Protein AF-A0A3B9HDS5-F1 (afdb_monomer)

Radius of gyration: 18.28 Å; Cα contacts (8 Å, |Δi|>4): 132; chains: 1; bounding box: 40×30×48 Å

Sequence (124 aa):
MPKLESLGSKQRKMLEDWPCPEFSETPWTAMNKPLSDCRVALVTTAGLHVRGDKPFISAKGGGDTSYRVIPRSTTASEIVQSHTSIGFDRTMTFRDLNVTFPIDRLQELVEQGKIGSLSDNYYS

Solvent-accessible surface area (backbone atoms only — not comparable to full-atom values): 7855 Å² total; per-residue (Å²): 132,84,56,69,88,76,44,57,70,69,60,34,50,53,59,73,70,47,88,72,89,82,71,99,71,75,98,75,78,79,80,91,65,62,56,41,75,33,72,46,66,58,75,47,86,68,33,45,36,46,72,89,56,86,72,65,52,68,63,84,86,78,42,60,88,74,74,36,75,36,53,61,86,60,55,73,89,44,51,42,72,46,60,77,62,86,91,56,86,55,68,58,44,76,74,40,48,54,80,78,54,45,64,67,60,52,52,51,34,34,78,69,54,58,28,47,40,70,44,70,48,27,39,38

Structure (mmCIF, N/CA/C/O backbone):
data_AF-A0A3B9HDS5-F1
#
_entry.id   AF-A0A3B9HDS5-F1
#
loop_
_atom_site.group_PDB
_atom_site.id
_atom_site.type_symbol
_atom_site.label_atom_id
_atom_site.label_alt_id
_atom_site.label_comp_id
_atom_site.label_asym_id
_atom_site.label_entity_id
_atom_site.label_seq_id
_atom_site.pdbx_PDB_ins_code
_atom_site.Cartn_x
_atom_site.Car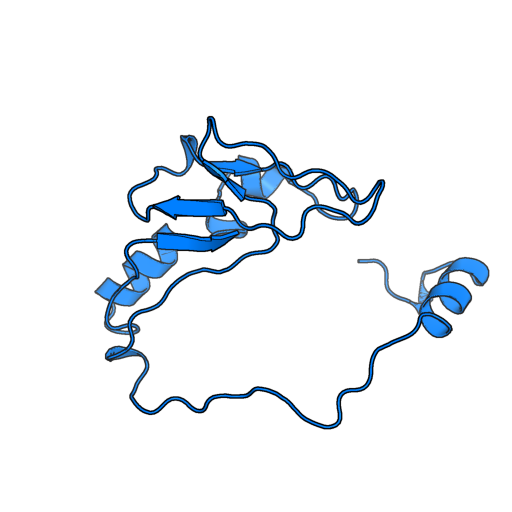tn_y
_atom_site.Cartn_z
_atom_site.occupancy
_atom_site.B_iso_or_equiv
_atom_site.auth_seq_id
_atom_site.auth_comp_id
_atom_site.auth_asym_id
_atom_site.auth_atom_id
_atom_site.pdbx_PDB_model_num
ATOM 1 N N . MET A 1 1 ? 3.168 10.929 -17.980 1.00 61.38 1 MET A N 1
ATOM 2 C CA . MET A 1 1 ? 3.666 10.095 -19.097 1.00 61.38 1 MET A CA 1
ATOM 3 C C . MET A 1 1 ? 3.514 10.869 -20.400 1.00 61.38 1 MET A C 1
ATOM 5 O O . MET A 1 1 ? 2.526 11.589 -20.515 1.00 61.38 1 MET A O 1
ATOM 9 N N . PRO A 1 2 ? 4.470 10.781 -21.341 1.00 76.06 2 PRO A N 1
ATOM 10 C CA . PRO A 1 2 ? 4.324 11.381 -22.668 1.00 76.06 2 PRO A CA 1
ATOM 11 C C . PRO A 1 2 ? 3.160 10.730 -23.423 1.00 76.06 2 PRO A C 1
ATOM 13 O O . PRO A 1 2 ? 2.881 9.547 -23.229 1.00 76.06 2 PRO A O 1
ATOM 16 N N . LYS A 1 3 ? 2.481 11.496 -24.280 1.00 87.69 3 LYS A N 1
ATOM 17 C CA . LYS A 1 3 ? 1.441 10.941 -25.153 1.00 87.69 3 LYS A CA 1
ATOM 18 C C . LYS A 1 3 ? 2.087 10.093 -26.251 1.00 87.69 3 LYS A C 1
ATOM 20 O O . LYS A 1 3 ? 3.170 10.451 -26.717 1.00 87.69 3 LYS A O 1
ATOM 25 N N . LEU A 1 4 ? 1.448 9.007 -26.687 1.00 89.12 4 LEU A N 1
ATOM 26 C CA . LEU A 1 4 ? 2.026 8.087 -27.677 1.00 89.12 4 LEU A CA 1
ATOM 27 C C . LEU A 1 4 ? 2.402 8.815 -28.981 1.00 89.12 4 LEU A C 1
ATOM 29 O O . LEU A 1 4 ? 3.463 8.570 -29.550 1.00 89.12 4 LEU A O 1
ATOM 33 N N . GLU A 1 5 ? 1.580 9.776 -29.406 1.00 93.19 5 GLU A N 1
ATOM 34 C CA . GLU A 1 5 ? 1.801 10.605 -30.594 1.00 93.19 5 GLU A CA 1
ATOM 35 C C . GLU A 1 5 ? 2.988 11.573 -30.474 1.00 93.19 5 GLU A C 1
ATOM 37 O O . GLU A 1 5 ? 3.492 12.047 -31.488 1.00 93.19 5 GLU A O 1
ATOM 42 N N . SER A 1 6 ? 3.451 11.850 -29.250 1.00 93.88 6 SER A N 1
ATOM 43 C CA . SER A 1 6 ? 4.613 12.711 -28.990 1.00 93.88 6 SER A CA 1
ATOM 44 C C . SER A 1 6 ? 5.944 11.951 -28.972 1.00 93.88 6 SER A C 1
ATOM 46 O O . SER A 1 6 ? 7.001 12.567 -28.845 1.00 93.88 6 SER A O 1
ATOM 48 N N . LEU A 1 7 ? 5.910 10.619 -29.089 1.00 91.62 7 LEU A N 1
ATOM 49 C CA . LEU A 1 7 ? 7.103 9.776 -29.078 1.00 91.62 7 LEU A CA 1
ATOM 50 C C . LEU A 1 7 ? 7.722 9.652 -30.473 1.00 91.62 7 LEU A C 1
ATOM 52 O O . LEU A 1 7 ? 7.028 9.624 -31.489 1.00 91.62 7 LEU A O 1
ATOM 56 N N . GLY A 1 8 ? 9.048 9.503 -30.522 1.00 95.12 8 GLY A N 1
ATOM 57 C CA . GLY A 1 8 ? 9.747 9.193 -31.768 1.00 95.12 8 GLY A CA 1
ATOM 58 C C . GLY A 1 8 ? 9.272 7.861 -32.359 1.00 95.12 8 GLY A C 1
ATOM 59 O O . GLY A 1 8 ? 8.953 6.926 -31.622 1.00 95.12 8 GLY A O 1
ATOM 60 N N . SER A 1 9 ? 9.273 7.750 -33.691 1.00 94.38 9 SER A N 1
ATOM 61 C CA . SER A 1 9 ? 8.711 6.604 -34.431 1.00 94.38 9 SER A CA 1
ATOM 62 C C . SER A 1 9 ? 9.178 5.236 -33.918 1.00 94.38 9 SER A C 1
ATOM 64 O O . SER A 1 9 ? 8.374 4.317 -33.788 1.00 94.38 9 SER A O 1
ATOM 66 N N . LYS A 1 10 ? 10.460 5.109 -33.552 1.00 94.56 10 LYS A N 1
ATOM 67 C CA . LYS A 1 10 ? 11.030 3.873 -32.995 1.00 94.56 10 LYS A CA 1
ATOM 68 C C . LYS A 1 10 ? 10.441 3.503 -31.628 1.00 94.56 10 LYS A C 1
ATOM 70 O O . LYS A 1 10 ? 10.117 2.343 -31.404 1.00 94.56 10 LYS A O 1
ATOM 75 N N . GLN A 1 11 ? 10.320 4.469 -30.717 1.00 91.75 11 GLN A N 1
ATOM 76 C CA . GLN A 1 11 ? 9.757 4.240 -29.380 1.00 91.75 11 GLN A CA 1
ATOM 77 C C . GLN A 1 11 ? 8.260 3.962 -29.449 1.00 91.75 11 GLN A C 1
ATOM 79 O O . GLN A 1 11 ? 7.779 3.067 -28.765 1.00 91.75 11 GLN A O 1
ATOM 84 N N . ARG A 1 12 ? 7.542 4.701 -30.299 1.00 93.56 12 ARG A N 1
ATOM 85 C CA . ARG A 1 12 ? 6.121 4.474 -30.544 1.00 93.56 12 ARG A CA 1
ATOM 86 C C . ARG A 1 12 ? 5.863 3.052 -31.036 1.00 93.56 12 ARG A C 1
ATOM 88 O O . ARG A 1 12 ? 5.104 2.339 -30.395 1.00 93.56 12 ARG A O 1
ATOM 95 N N . LYS A 1 13 ? 6.554 2.626 -32.098 1.00 94.38 13 LYS A N 1
ATOM 96 C CA . LYS A 1 13 ? 6.408 1.274 -32.647 1.00 94.38 13 LYS A CA 1
ATOM 97 C C . LYS A 1 13 ? 6.738 0.193 -31.613 1.00 94.38 13 LYS A C 1
ATOM 99 O O . LYS A 1 13 ? 6.000 -0.766 -31.483 1.00 94.38 13 LYS A O 1
ATOM 104 N N . MET A 1 14 ? 7.796 0.383 -30.821 1.00 93.38 14 MET A N 1
ATOM 105 C CA . MET A 1 14 ? 8.137 -0.537 -29.727 1.00 93.38 14 MET A CA 1
ATOM 106 C C . MET A 1 14 ? 7.000 -0.693 -28.703 1.00 93.38 14 MET A C 1
ATOM 108 O O . MET A 1 14 ? 6.799 -1.793 -28.204 1.00 93.38 14 MET A O 1
ATOM 112 N N . LEU A 1 15 ? 6.295 0.390 -28.358 1.00 90.25 15 LEU A N 1
ATOM 113 C CA . LEU A 1 15 ? 5.163 0.338 -27.427 1.00 90.25 15 LEU A CA 1
ATOM 114 C C . LEU A 1 15 ? 3.905 -0.260 -28.069 1.00 90.25 15 LEU A C 1
ATOM 116 O O . LEU A 1 15 ? 3.183 -0.977 -27.390 1.00 90.25 15 LEU A O 1
ATOM 120 N N . GLU A 1 16 ? 3.653 0.021 -29.351 1.00 91.50 16 GLU A N 1
ATOM 121 C CA . GLU A 1 16 ? 2.553 -0.584 -30.122 1.00 91.50 16 GLU A CA 1
ATOM 122 C C . GLU A 1 16 ? 2.742 -2.102 -30.279 1.00 91.50 16 GLU A C 1
ATOM 124 O O . GLU A 1 16 ? 1.781 -2.855 -30.160 1.00 91.50 16 GLU A O 1
ATOM 129 N N . ASP A 1 17 ? 3.985 -2.547 -30.475 1.00 93.62 17 ASP A N 1
ATOM 130 C CA . ASP A 1 17 ? 4.356 -3.961 -30.592 1.00 93.62 17 ASP A CA 1
ATOM 131 C C . ASP A 1 17 ? 4.528 -4.647 -29.214 1.00 93.62 17 ASP A C 1
ATOM 133 O O . ASP A 1 17 ? 4.814 -5.847 -29.150 1.00 93.62 17 ASP A O 1
ATOM 137 N N . TRP A 1 18 ? 4.409 -3.912 -28.097 1.00 91.00 18 TRP A N 1
ATOM 138 C CA . TRP A 1 18 ? 4.631 -4.473 -26.763 1.00 91.00 18 TRP A CA 1
ATOM 139 C C . TRP A 1 18 ? 3.512 -5.463 -26.406 1.00 91.00 18 TRP A C 1
ATOM 141 O O . TRP A 1 18 ? 2.340 -5.084 -26.447 1.00 91.00 18 TRP A O 1
ATOM 151 N N . PRO A 1 19 ? 3.828 -6.709 -26.000 1.00 92.25 19 PRO A N 1
ATOM 152 C CA . PRO A 1 19 ? 2.806 -7.689 -25.657 1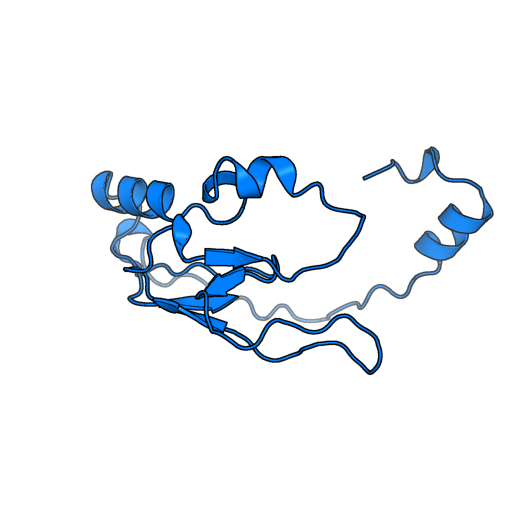.00 92.25 19 PRO A CA 1
ATOM 153 C C . PRO A 1 19 ? 1.900 -7.180 -24.533 1.00 92.25 19 PRO A C 1
ATOM 155 O O . PRO A 1 19 ? 2.361 -6.930 -23.417 1.00 92.25 19 PRO A O 1
ATOM 158 N N . CYS A 1 20 ? 0.608 -7.051 -24.821 1.00 87.31 20 CYS A N 1
ATOM 159 C CA . CYS A 1 20 ? -0.416 -6.792 -23.821 1.00 87.31 20 CYS A CA 1
ATOM 160 C C . CYS A 1 20 ? -1.129 -8.118 -23.526 1.00 87.31 20 CYS A C 1
ATOM 162 O O . CYS A 1 20 ? -1.760 -8.665 -24.431 1.00 87.31 20 CYS A O 1
ATOM 164 N N . PRO A 1 21 ? -1.004 -8.683 -22.314 1.00 88.00 21 PRO A N 1
ATOM 165 C CA . PRO A 1 21 ? -1.718 -9.903 -21.968 1.00 88.00 21 PRO A CA 1
ATOM 166 C C . PRO A 1 21 ? -3.231 -9.683 -22.054 1.00 88.00 21 PRO A C 1
ATOM 168 O O . PRO A 1 21 ? -3.767 -8.774 -21.420 1.00 88.00 21 PRO A O 1
ATOM 171 N N . GLU A 1 22 ? -3.916 -10.535 -22.811 1.00 87.50 22 GLU A N 1
ATOM 172 C CA . GLU A 1 22 ? -5.375 -10.608 -22.814 1.00 87.50 22 GLU A CA 1
ATOM 173 C C . GLU A 1 22 ? -5.818 -11.725 -21.869 1.00 87.50 22 GLU A C 1
ATOM 175 O O . GLU A 1 22 ? -5.332 -12.855 -21.943 1.00 87.50 22 GLU A O 1
ATOM 180 N N . PHE A 1 23 ? -6.740 -11.405 -20.963 1.00 88.00 23 PHE A N 1
ATOM 181 C CA . PHE A 1 23 ? -7.299 -12.361 -20.014 1.00 88.00 23 PHE A CA 1
ATOM 182 C C . PHE A 1 23 ? -8.761 -12.624 -20.379 1.00 88.00 23 PHE A C 1
ATOM 184 O O . PHE A 1 23 ? -9.541 -11.684 -20.524 1.00 88.00 23 PHE A O 1
ATOM 191 N N . SER A 1 24 ? -9.144 -13.896 -20.512 1.00 92.62 24 SER A N 1
ATOM 192 C CA . SER A 1 24 ? -10.535 -14.292 -20.787 1.00 92.62 24 SER A CA 1
ATOM 193 C C . SER A 1 24 ? -11.453 -14.131 -19.575 1.00 92.62 24 SER A C 1
ATOM 195 O O . SER A 1 24 ? -12.671 -14.080 -19.724 1.00 92.62 24 SER A O 1
ATOM 197 N N . GLU A 1 25 ? -10.874 -14.063 -18.376 1.00 91.12 25 GLU A N 1
ATOM 198 C CA . GLU A 1 25 ? -11.583 -13.926 -17.109 1.00 91.12 25 GLU A CA 1
ATOM 199 C C . GLU A 1 25 ? -10.959 -12.815 -16.266 1.00 91.12 25 GLU A C 1
ATOM 201 O O . GLU A 1 25 ? -9.771 -12.511 -16.366 1.00 91.12 25 GLU A O 1
ATOM 206 N N . THR A 1 26 ? -11.772 -12.211 -15.402 1.00 87.06 26 THR A N 1
ATOM 207 C CA . THR A 1 26 ? -11.313 -11.259 -14.389 1.00 87.06 26 THR A CA 1
ATOM 208 C C . THR A 1 26 ? -11.624 -11.849 -13.017 1.00 87.06 26 THR A C 1
ATOM 210 O O . THR A 1 26 ? -12.785 -12.196 -12.788 1.00 87.06 26 THR A O 1
ATOM 213 N N . PRO A 1 27 ? -10.655 -11.946 -12.084 1.00 89.12 27 PRO A N 1
ATOM 214 C CA . PRO A 1 27 ? -10.877 -12.464 -10.732 1.00 89.12 27 PRO A CA 1
ATOM 215 C C . PRO A 1 27 ? -11.622 -11.434 -9.865 1.00 89.12 27 PRO A C 1
ATOM 217 O O . PRO A 1 27 ? -11.137 -10.969 -8.834 1.00 89.12 27 PRO A O 1
ATOM 220 N N . TRP A 1 28 ? -12.801 -11.017 -10.317 1.00 91.00 28 TRP A N 1
ATOM 221 C CA . TRP A 1 28 ? -13.632 -10.033 -9.650 1.00 91.00 28 TRP A CA 1
ATOM 222 C C . TRP A 1 28 ? -14.458 -10.699 -8.554 1.00 91.00 28 TRP A C 1
ATOM 224 O O . TRP A 1 28 ? -15.262 -11.593 -8.812 1.00 91.00 28 TRP A O 1
ATOM 234 N N . THR A 1 29 ? -14.294 -10.222 -7.324 1.00 92.62 29 THR A N 1
ATOM 235 C CA . THR A 1 29 ? -15.148 -10.610 -6.200 1.00 92.62 29 THR A CA 1
ATOM 236 C C . THR A 1 29 ? -16.100 -9.464 -5.899 1.00 92.62 29 THR A C 1
ATOM 238 O O . THR A 1 29 ? -15.672 -8.396 -5.463 1.00 92.62 29 THR A O 1
ATOM 241 N N . ALA A 1 30 ? -17.395 -9.674 -6.138 1.00 93.06 30 ALA A N 1
ATOM 242 C CA . ALA A 1 30 ? -18.405 -8.673 -5.825 1.00 93.06 30 ALA A CA 1
ATOM 243 C C . ALA A 1 30 ? -18.481 -8.427 -4.310 1.00 93.06 30 ALA A C 1
ATOM 245 O O . ALA A 1 30 ? -18.381 -9.353 -3.503 1.00 93.06 30 ALA A O 1
ATOM 246 N N . MET A 1 31 ? -18.694 -7.169 -3.922 1.00 93.69 31 MET A N 1
ATOM 247 C CA . MET A 1 31 ? -18.923 -6.821 -2.523 1.00 93.69 31 MET A CA 1
ATOM 248 C C . MET A 1 31 ? -20.232 -7.444 -2.032 1.00 93.69 31 MET A C 1
ATOM 250 O O . MET A 1 31 ? -21.271 -7.309 -2.672 1.00 93.69 31 MET A O 1
ATOM 254 N N . ASN A 1 32 ? -20.183 -8.092 -0.869 1.00 95.81 32 ASN A N 1
ATOM 255 C CA . ASN A 1 32 ? -21.343 -8.721 -0.231 1.00 95.81 32 ASN A CA 1
ATOM 256 C C . ASN A 1 32 ? -21.982 -7.855 0.869 1.00 95.81 32 ASN A C 1
ATOM 258 O O . ASN A 1 32 ? -22.981 -8.257 1.460 1.00 95.81 32 ASN A O 1
ATOM 262 N N . LYS A 1 33 ? -21.407 -6.683 1.153 1.00 97.06 33 LYS A N 1
ATOM 263 C CA . LYS A 1 33 ? -21.891 -5.716 2.141 1.00 97.06 33 LYS A CA 1
ATOM 264 C C . LYS A 1 33 ? -21.521 -4.285 1.736 1.00 97.06 33 LYS A C 1
ATOM 266 O O . LYS A 1 33 ? -20.595 -4.118 0.936 1.00 97.06 33 LYS A O 1
ATOM 271 N N . PRO A 1 34 ? -22.213 -3.260 2.263 1.00 97.38 34 PRO A N 1
ATOM 272 C CA . PRO A 1 34 ? -21.860 -1.864 2.034 1.00 97.38 34 PRO A CA 1
ATOM 273 C C . PRO A 1 34 ? -20.428 -1.548 2.475 1.00 97.38 34 PRO A C 1
ATOM 275 O O . PRO A 1 34 ? -19.903 -2.140 3.417 1.00 97.38 34 PRO A O 1
ATOM 278 N N . LEU A 1 35 ? -19.801 -0.567 1.822 1.00 96.56 35 LEU A N 1
ATOM 279 C CA . LEU A 1 35 ? -18.435 -0.146 2.142 1.00 96.56 35 LEU A CA 1
ATOM 280 C C . LEU A 1 35 ? -18.289 0.336 3.600 1.00 96.56 35 LEU A C 1
ATOM 282 O O . LEU A 1 35 ? -17.270 0.059 4.234 1.00 96.56 35 LEU A O 1
ATOM 286 N N . SER A 1 36 ? -19.335 0.959 4.149 1.00 98.19 36 SER A N 1
ATOM 287 C CA . SER A 1 36 ? -19.432 1.379 5.554 1.00 98.19 36 SER A CA 1
ATOM 288 C C . SER A 1 36 ? -19.317 0.228 6.555 1.00 98.19 36 SER A C 1
ATOM 290 O O . SER A 1 36 ? -19.042 0.473 7.721 1.00 98.19 36 SER A O 1
ATOM 292 N N . ASP A 1 37 ? -19.475 -1.019 6.109 1.00 98.31 37 ASP A N 1
ATOM 293 C CA . ASP A 1 37 ? -19.384 -2.214 6.952 1.00 98.31 37 ASP A CA 1
ATOM 294 C C . ASP A 1 37 ? -18.104 -3.016 6.647 1.00 98.31 37 ASP A C 1
ATOM 296 O O . ASP A 1 37 ? -17.841 -4.072 7.237 1.00 98.31 37 ASP A O 1
ATOM 300 N N . CYS A 1 38 ? -17.294 -2.555 5.689 1.00 97.81 38 CYS A N 1
ATOM 301 C CA . CYS A 1 38 ? -16.055 -3.201 5.275 1.00 97.81 38 CYS A CA 1
ATOM 302 C C . CYS A 1 38 ? -14.865 -2.810 6.152 1.00 97.81 38 CYS A C 1
ATOM 304 O O . CYS A 1 38 ? -14.751 -1.688 6.643 1.00 97.81 38 CYS A O 1
ATOM 306 N N . ARG A 1 39 ? -13.928 -3.756 6.281 1.00 97.50 39 ARG A N 1
ATOM 307 C CA . ARG A 1 39 ? -12.563 -3.494 6.740 1.00 97.50 39 ARG A CA 1
ATOM 308 C C . ARG A 1 39 ? -11.683 -3.280 5.508 1.00 97.50 39 ARG A C 1
ATOM 310 O O . ARG A 1 39 ? -11.680 -4.134 4.626 1.00 97.50 39 ARG A O 1
ATOM 317 N N . VAL A 1 40 ? -10.959 -2.165 5.451 1.00 97.19 40 VAL A N 1
ATOM 318 C CA . VAL A 1 40 ? -10.162 -1.750 4.283 1.00 97.19 40 VAL A CA 1
ATOM 319 C C . VAL A 1 40 ? -8.662 -1.820 4.587 1.00 97.19 40 VAL A C 1
ATOM 321 O O . VAL A 1 40 ? -8.228 -1.493 5.690 1.00 97.19 40 VAL A O 1
ATOM 324 N N . ALA A 1 41 ? -7.866 -2.237 3.602 1.00 97.44 41 ALA A N 1
ATOM 325 C CA . ALA A 1 41 ? -6.404 -2.206 3.637 1.00 97.44 41 ALA A CA 1
ATOM 326 C C . ALA A 1 41 ? -5.864 -1.526 2.371 1.00 97.44 41 ALA A C 1
ATOM 328 O O . ALA A 1 41 ? -6.474 -1.639 1.307 1.00 97.44 41 ALA A O 1
ATOM 329 N N . LEU A 1 42 ? -4.712 -0.861 2.477 1.00 97.19 42 LEU A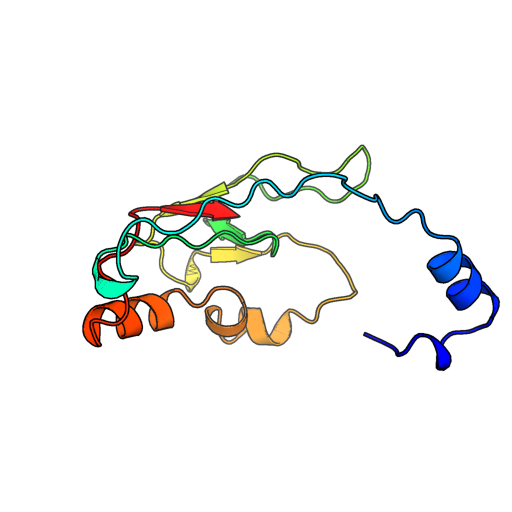 N 1
ATOM 330 C CA . LEU A 1 42 ? -3.955 -0.403 1.313 1.00 97.19 42 LEU A CA 1
ATOM 331 C C . LEU A 1 42 ? -3.028 -1.507 0.813 1.00 97.19 42 LEU A C 1
ATOM 333 O O . LEU A 1 42 ? -2.355 -2.179 1.599 1.00 97.19 42 LEU A O 1
ATOM 337 N N . VAL A 1 43 ? -2.970 -1.628 -0.509 1.00 96.94 43 VAL A N 1
ATOM 338 C CA . VAL A 1 43 ? -1.968 -2.403 -1.237 1.00 96.94 43 VAL A CA 1
ATOM 339 C C . VAL A 1 43 ? -1.369 -1.475 -2.285 1.00 96.94 43 VAL A C 1
ATOM 341 O O . VAL A 1 43 ? -2.111 -0.813 -3.011 1.00 96.94 43 VAL A O 1
ATOM 344 N N . THR A 1 44 ? -0.046 -1.377 -2.344 1.00 94.25 44 THR A N 1
ATOM 345 C CA . THR A 1 44 ? 0.649 -0.483 -3.278 1.00 94.25 44 THR A CA 1
ATOM 346 C C . THR A 1 44 ? 1.810 -1.188 -3.959 1.00 94.25 44 THR A C 1
ATOM 348 O O . THR A 1 44 ? 2.351 -2.148 -3.440 1.00 94.25 44 THR A O 1
ATOM 351 N N . THR A 1 45 ? 2.215 -0.702 -5.127 1.00 92.19 45 THR A N 1
ATOM 352 C CA . THR A 1 45 ? 3.452 -1.121 -5.806 1.00 92.19 45 THR A CA 1
ATOM 353 C C . THR A 1 45 ? 4.491 -0.000 -5.800 1.00 92.19 45 THR A C 1
ATOM 355 O O . THR A 1 45 ? 5.444 -0.012 -6.578 1.00 92.19 45 THR A O 1
ATOM 358 N N . ALA A 1 46 ? 4.309 1.011 -4.945 1.00 92.19 46 ALA A N 1
ATOM 359 C CA . ALA A 1 46 ? 5.218 2.148 -4.827 1.00 92.19 46 ALA A CA 1
ATOM 360 C C . ALA A 1 46 ? 6.572 1.778 -4.190 1.00 92.19 46 ALA A C 1
ATOM 362 O O . ALA A 1 46 ? 7.452 2.638 -4.123 1.00 92.19 46 ALA A O 1
ATOM 363 N N . GLY A 1 47 ? 6.754 0.526 -3.753 1.00 93.44 47 GLY A N 1
ATOM 364 C CA . GLY A 1 47 ? 7.972 0.018 -3.122 1.00 93.44 47 GLY A CA 1
ATOM 365 C C . GLY A 1 47 ? 8.221 0.657 -1.761 1.00 93.44 47 GLY A C 1
ATOM 366 O O . GLY A 1 47 ? 9.342 1.094 -1.488 1.00 93.44 47 GLY A O 1
ATOM 367 N N . LEU A 1 48 ? 7.165 0.770 -0.954 1.00 95.44 48 LEU A N 1
ATOM 368 C CA . LEU A 1 48 ? 7.200 1.335 0.391 1.00 95.44 48 LEU A CA 1
ATOM 369 C C . LEU A 1 48 ? 7.489 0.243 1.417 1.00 95.44 48 LEU A C 1
ATOM 371 O O . LEU A 1 48 ? 7.001 -0.872 1.305 1.00 95.44 48 LEU A O 1
ATOM 375 N N . HIS A 1 49 ? 8.273 0.548 2.437 1.00 97.12 49 HIS A N 1
ATOM 376 C CA . HIS A 1 49 ? 8.556 -0.402 3.509 1.00 97.12 49 HIS A CA 1
ATOM 377 C C . HIS A 1 49 ? 8.930 0.322 4.794 1.00 97.12 49 HIS A C 1
ATOM 379 O O . HIS A 1 49 ? 9.242 1.517 4.771 1.00 97.12 49 HIS A O 1
ATOM 385 N N . VAL A 1 50 ? 8.900 -0.396 5.916 1.00 98.00 50 VAL A N 1
ATOM 386 C CA . VAL A 1 50 ? 9.306 0.173 7.199 1.00 98.00 50 VAL A CA 1
ATOM 387 C C . VAL A 1 50 ? 10.826 0.337 7.200 1.00 98.00 50 VAL A C 1
ATOM 389 O O . VAL A 1 50 ? 11.578 -0.453 6.614 1.00 98.00 50 VAL A O 1
ATOM 392 N N . ARG A 1 51 ? 11.315 1.402 7.829 1.00 97.12 51 ARG A N 1
ATOM 393 C CA . ARG A 1 51 ? 12.742 1.625 8.037 1.00 97.12 51 ARG A CA 1
ATOM 394 C C . ARG A 1 51 ? 13.341 0.429 8.779 1.00 97.12 51 ARG A C 1
ATOM 396 O O . ARG A 1 51 ? 12.866 0.038 9.837 1.00 97.12 51 ARG A O 1
ATOM 403 N N . GLY A 1 52 ? 14.406 -0.136 8.217 1.00 96.88 52 GLY A N 1
ATOM 404 C CA . GLY A 1 52 ? 15.041 -1.354 8.728 1.00 96.88 52 GLY A CA 1
ATOM 405 C C . GLY A 1 52 ? 14.620 -2.628 7.992 1.00 96.88 52 GLY A C 1
ATOM 406 O O . GLY A 1 52 ? 15.367 -3.604 8.033 1.00 96.88 52 GLY A O 1
ATOM 407 N N . ASP A 1 53 ? 13.511 -2.610 7.244 1.00 97.25 53 ASP A N 1
ATOM 408 C CA . ASP A 1 53 ? 13.166 -3.716 6.350 1.00 97.25 53 ASP A CA 1
ATOM 409 C C . ASP A 1 53 ? 14.191 -3.866 5.224 1.00 97.25 53 ASP A C 1
ATOM 411 O O . ASP A 1 53 ? 14.826 -2.903 4.778 1.00 97.25 53 ASP A O 1
ATOM 415 N N . LYS A 1 54 ? 14.289 -5.090 4.692 1.00 95.06 54 LYS A N 1
ATOM 416 C CA . LYS A 1 54 ? 15.048 -5.366 3.472 1.00 95.06 54 LYS A CA 1
ATOM 417 C C . LYS A 1 54 ? 14.449 -4.562 2.301 1.00 95.06 54 LYS A C 1
ATOM 419 O O . LYS A 1 54 ? 13.296 -4.830 1.945 1.00 95.06 54 LYS A O 1
ATOM 424 N N . PRO A 1 55 ? 15.208 -3.652 1.658 1.00 94.00 55 PRO A N 1
ATOM 425 C CA . PRO A 1 55 ? 14.714 -2.883 0.517 1.00 94.00 55 PRO A CA 1
ATOM 426 C C . PRO A 1 55 ? 14.290 -3.780 -0.648 1.00 94.00 55 PRO A C 1
ATOM 428 O O . PRO A 1 55 ? 14.856 -4.863 -0.835 1.00 94.00 55 PRO A O 1
ATOM 431 N N . PHE A 1 56 ? 13.332 -3.316 -1.451 1.00 92.50 56 PHE A N 1
ATOM 432 C CA . PHE A 1 56 ? 13.012 -3.960 -2.722 1.00 92.50 56 PHE A CA 1
ATOM 433 C C . PHE A 1 56 ? 14.193 -3.822 -3.685 1.00 92.50 56 PHE A C 1
ATOM 435 O O . PHE A 1 56 ? 14.865 -2.787 -3.734 1.00 92.50 56 PHE A O 1
ATOM 442 N N . ILE A 1 57 ? 14.446 -4.870 -4.466 1.00 88.62 57 ILE A N 1
ATOM 443 C CA . ILE A 1 57 ? 15.501 -4.881 -5.483 1.00 88.62 57 ILE A CA 1
ATOM 444 C C . ILE A 1 57 ? 14.914 -4.653 -6.878 1.00 88.62 57 ILE A C 1
ATOM 446 O O . ILE A 1 57 ? 13.844 -5.157 -7.218 1.00 88.62 57 ILE A O 1
ATOM 450 N N . SER A 1 58 ? 15.614 -3.864 -7.696 1.00 73.56 58 SER A N 1
ATOM 451 C CA . SER A 1 58 ? 15.165 -3.550 -9.054 1.00 73.56 58 SER A CA 1
ATOM 452 C C . SER A 1 58 ? 15.333 -4.738 -10.011 1.00 73.56 58 SER A C 1
ATOM 454 O O . SER A 1 58 ? 16.057 -5.690 -9.734 1.00 73.56 58 SER A O 1
ATOM 456 N N . ALA A 1 59 ? 14.670 -4.653 -11.168 1.00 65.75 59 ALA A N 1
ATOM 457 C CA . ALA A 1 59 ? 14.421 -5.717 -12.148 1.00 65.75 59 ALA A CA 1
ATOM 458 C C . ALA A 1 59 ? 15.631 -6.497 -12.724 1.00 65.75 59 ALA A C 1
ATOM 460 O O . ALA A 1 59 ? 15.425 -7.387 -13.553 1.00 65.75 59 ALA A O 1
ATOM 461 N N . LYS A 1 60 ? 16.885 -6.228 -12.322 1.00 58.09 60 LYS A N 1
ATOM 462 C CA . LYS A 1 60 ? 18.020 -7.087 -12.706 1.00 58.09 60 LYS A CA 1
ATOM 463 C C . LYS A 1 60 ? 17.824 -8.480 -12.090 1.00 58.09 60 LYS A C 1
ATOM 465 O O . LYS A 1 60 ? 18.048 -8.663 -10.901 1.00 58.09 60 LYS A O 1
ATOM 470 N N . GLY A 1 61 ? 17.426 -9.450 -12.915 1.00 59.84 61 GLY A N 1
ATOM 471 C CA . GLY A 1 61 ? 17.225 -10.846 -12.505 1.00 59.84 61 GLY A CA 1
ATOM 472 C C . GLY A 1 61 ? 15.785 -11.238 -12.153 1.00 59.84 61 GLY A C 1
ATOM 473 O O . GLY A 1 61 ? 15.605 -12.248 -11.487 1.00 59.84 61 GLY A O 1
ATOM 474 N N . GLY A 1 62 ? 14.773 -10.475 -12.590 1.00 67.88 62 GLY A N 1
ATOM 475 C CA . GLY A 1 62 ? 13.352 -10.819 -12.390 1.00 67.88 62 GLY A CA 1
ATOM 476 C C . GLY A 1 62 ? 12.598 -9.926 -11.399 1.00 67.88 62 GLY A C 1
ATOM 477 O O . GLY A 1 62 ? 11.384 -10.046 -11.288 1.00 67.88 62 GLY A O 1
ATOM 478 N N . GLY A 1 63 ? 13.290 -8.983 -10.748 1.00 78.88 63 GLY A N 1
ATOM 479 C CA . GLY A 1 63 ? 12.696 -8.072 -9.763 1.00 78.88 63 GLY A CA 1
ATOM 480 C C . GLY A 1 63 ? 12.409 -8.739 -8.417 1.00 78.88 63 GLY A C 1
ATOM 481 O O . GLY A 1 63 ? 12.697 -9.916 -8.216 1.00 78.88 63 GLY A O 1
ATOM 482 N N . ASP A 1 64 ? 11.880 -7.963 -7.474 1.00 88.62 64 ASP A N 1
ATOM 483 C CA . ASP A 1 64 ? 11.394 -8.476 -6.194 1.00 88.62 64 ASP A CA 1
ATOM 484 C C . ASP A 1 64 ? 9.892 -8.782 -6.302 1.00 88.62 64 ASP A C 1
ATOM 486 O O . ASP A 1 64 ? 9.092 -7.878 -6.533 1.00 88.62 64 ASP A O 1
ATOM 490 N N . THR A 1 65 ? 9.515 -10.057 -6.168 1.00 90.25 65 THR A N 1
ATOM 491 C CA . THR A 1 65 ? 8.111 -10.514 -6.167 1.00 90.25 65 THR A CA 1
ATOM 492 C C . THR A 1 65 ? 7.565 -10.737 -4.756 1.00 90.25 65 THR A C 1
ATOM 494 O O . THR A 1 65 ? 6.467 -11.268 -4.596 1.00 90.25 65 THR A O 1
ATOM 497 N N . SER A 1 66 ? 8.352 -10.424 -3.725 1.00 94.06 66 SER A N 1
ATOM 498 C CA . SER A 1 66 ? 7.886 -10.442 -2.341 1.00 94.06 66 SER A CA 1
ATOM 499 C C . SER A 1 66 ? 7.120 -9.161 -2.014 1.00 94.06 66 SER A C 1
ATOM 501 O O . SER A 1 66 ? 7.097 -8.218 -2.800 1.00 94.06 66 SER A O 1
ATOM 503 N N . TYR A 1 67 ? 6.504 -9.127 -0.837 1.00 96.88 67 TYR A N 1
ATOM 504 C CA . TYR A 1 67 ? 5.821 -7.949 -0.313 1.00 96.88 67 TYR A CA 1
ATOM 505 C C . TYR A 1 67 ? 6.419 -7.544 1.035 1.00 96.88 67 TYR A C 1
ATOM 507 O O . TYR A 1 67 ? 7.166 -8.303 1.670 1.00 96.88 67 TYR A O 1
ATOM 515 N N . ARG A 1 68 ? 6.102 -6.334 1.486 1.00 97.62 68 ARG A N 1
ATOM 516 C CA . ARG A 1 68 ? 6.400 -5.848 2.836 1.00 97.62 68 ARG A CA 1
ATOM 517 C C . ARG A 1 68 ? 5.100 -5.558 3.562 1.00 97.62 68 ARG A C 1
ATOM 519 O O . ARG A 1 68 ? 4.139 -5.066 2.977 1.00 97.62 68 ARG A O 1
ATOM 526 N N . VAL A 1 69 ? 5.076 -5.907 4.843 1.00 98.31 69 VAL A N 1
ATOM 527 C CA . VAL A 1 69 ? 3.959 -5.602 5.734 1.00 98.31 69 VAL A CA 1
ATOM 528 C C . VAL A 1 69 ? 4.264 -4.277 6.407 1.00 98.31 69 VAL A C 1
ATOM 530 O O . VAL A 1 69 ? 5.320 -4.121 7.009 1.00 98.31 69 VAL A O 1
ATOM 533 N N . ILE A 1 70 ? 3.333 -3.336 6.320 1.00 98.31 70 ILE A N 1
ATOM 534 C CA . ILE A 1 70 ? 3.433 -2.036 6.974 1.00 98.31 70 ILE A CA 1
ATOM 535 C C . ILE A 1 70 ? 2.339 -1.998 8.043 1.00 98.31 70 ILE A C 1
ATOM 537 O O . ILE A 1 70 ? 1.162 -1.869 7.689 1.00 98.31 70 ILE A O 1
ATOM 541 N N . PRO A 1 71 ? 2.676 -2.128 9.340 1.00 98.06 71 PRO A N 1
ATOM 542 C CA . PRO A 1 71 ? 1.700 -1.954 10.408 1.00 98.06 71 PRO A CA 1
ATOM 543 C C . PRO A 1 71 ? 1.008 -0.599 10.280 1.00 98.06 71 PRO A C 1
ATOM 545 O O . PRO A 1 71 ? 1.680 0.414 10.075 1.00 98.06 71 PRO A O 1
ATOM 548 N N . ARG A 1 72 ? -0.316 -0.548 10.449 1.00 96.12 72 ARG A N 1
ATOM 549 C CA . ARG A 1 72 ? -1.099 0.699 10.362 1.00 96.12 72 ARG A CA 1
ATOM 5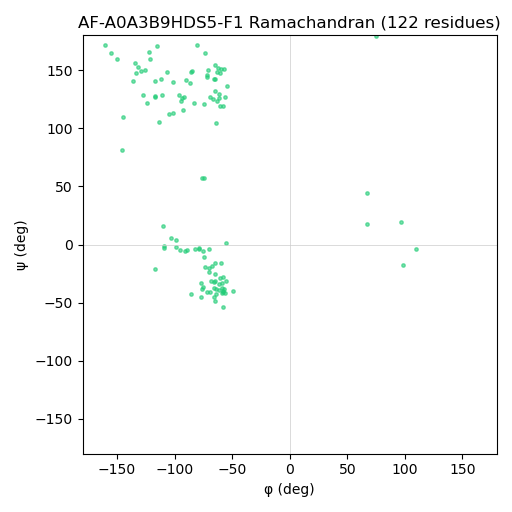50 C C . ARG A 1 72 ? -0.622 1.760 11.358 1.00 96.12 72 ARG A C 1
ATOM 552 O O . ARG A 1 72 ? -0.765 2.947 11.102 1.00 96.12 72 ARG A O 1
ATOM 559 N N . SER A 1 73 ? -0.056 1.333 12.485 1.00 95.12 73 SER A N 1
ATOM 560 C CA . SER A 1 73 ? 0.515 2.209 13.512 1.00 95.12 73 SER A CA 1
ATOM 561 C C . SER A 1 73 ? 1.874 2.815 13.139 1.00 95.12 73 SER A C 1
ATOM 563 O O . SER A 1 73 ? 2.406 3.606 13.913 1.00 95.12 73 SER A O 1
ATOM 565 N N . THR A 1 74 ? 2.469 2.430 12.006 1.00 96.00 74 THR A N 1
ATOM 566 C CA . THR A 1 74 ? 3.746 2.984 11.537 1.00 96.00 74 THR A CA 1
ATOM 567 C C . THR A 1 74 ? 3.566 4.454 11.167 1.00 96.00 74 THR A C 1
ATOM 569 O O . THR A 1 74 ? 2.716 4.789 10.344 1.00 96.00 74 THR A O 1
ATOM 572 N N . THR A 1 75 ? 4.376 5.339 11.748 1.00 92.69 75 THR A N 1
ATOM 573 C CA . THR A 1 75 ? 4.350 6.764 11.398 1.00 92.69 75 THR A CA 1
ATOM 574 C C . THR A 1 75 ? 4.925 6.989 10.001 1.00 92.69 75 THR A C 1
ATOM 576 O O . THR A 1 75 ? 5.835 6.283 9.566 1.00 92.69 75 THR A O 1
ATOM 579 N N . ALA A 1 76 ? 4.453 8.023 9.299 1.00 91.44 76 ALA A N 1
ATOM 580 C CA . ALA A 1 76 ? 4.923 8.333 7.946 1.00 91.44 76 ALA A CA 1
ATOM 581 C C . ALA A 1 76 ? 6.455 8.517 7.850 1.00 91.44 76 ALA A C 1
ATOM 583 O O . ALA A 1 76 ? 7.049 8.163 6.838 1.00 91.44 76 ALA A O 1
ATOM 584 N N . SER A 1 77 ? 7.110 9.009 8.911 1.00 91.88 77 SER A N 1
ATOM 585 C CA . SER A 1 77 ? 8.573 9.183 8.986 1.00 91.88 77 SER A CA 1
ATOM 586 C C . SER A 1 77 ? 9.370 7.870 8.945 1.00 91.88 77 SER A C 1
ATOM 588 O O . SER A 1 77 ? 10.541 7.856 8.543 1.00 91.88 77 SER A O 1
ATOM 590 N N . GLU A 1 78 ? 8.740 6.772 9.365 1.00 95.94 78 GLU A N 1
ATOM 591 C CA . GLU A 1 78 ? 9.327 5.433 9.375 1.00 95.94 78 GLU A CA 1
ATOM 592 C C . GLU A 1 78 ? 9.064 4.665 8.081 1.00 95.94 78 GLU A C 1
ATOM 594 O O . GLU A 1 78 ? 9.618 3.586 7.891 1.00 95.94 78 GLU A O 1
ATOM 599 N N . ILE A 1 79 ? 8.270 5.216 7.163 1.00 95.69 79 ILE A N 1
ATOM 600 C CA . ILE A 1 79 ? 8.012 4.607 5.862 1.00 95.69 79 ILE A CA 1
ATOM 601 C C . ILE A 1 79 ? 8.995 5.189 4.849 1.00 95.69 79 ILE A C 1
ATOM 603 O O . ILE A 1 79 ? 9.086 6.399 4.647 1.00 95.69 79 ILE A O 1
ATOM 607 N N . VAL A 1 80 ? 9.749 4.310 4.197 1.00 94.69 80 VAL A N 1
ATOM 608 C CA . VAL A 1 80 ? 10.751 4.664 3.187 1.00 94.69 80 VAL A CA 1
ATOM 609 C C . VAL A 1 80 ? 10.432 3.991 1.857 1.00 94.69 80 VAL A C 1
ATOM 611 O O . VAL A 1 80 ? 9.708 3.000 1.807 1.00 94.69 80 VAL A O 1
ATOM 614 N N . GLN A 1 81 ? 10.976 4.534 0.766 1.00 93.69 81 GLN A N 1
ATOM 615 C CA . GLN A 1 81 ? 10.715 4.061 -0.591 1.00 93.69 81 GLN A CA 1
ATOM 616 C C . GLN A 1 81 ? 11.993 3.544 -1.260 1.00 93.69 81 GLN A C 1
ATOM 618 O O . GLN A 1 81 ? 12.976 4.279 -1.361 1.00 93.69 81 GLN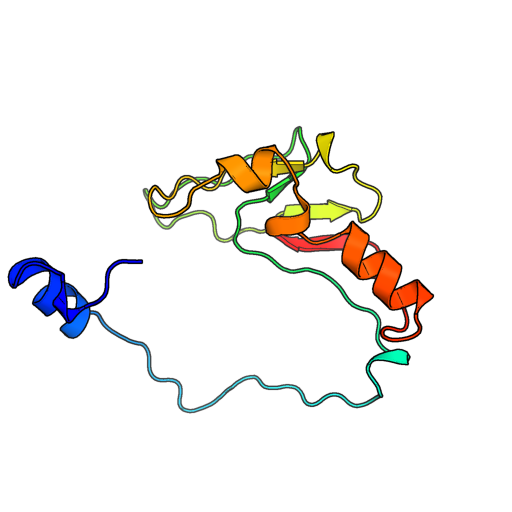 A O 1
ATOM 623 N N . SER A 1 82 ? 11.961 2.314 -1.779 1.00 91.94 82 SER A N 1
ATOM 624 C CA . SER A 1 82 ? 13.063 1.712 -2.555 1.00 91.94 82 SER A CA 1
ATOM 625 C C . SER A 1 82 ? 12.769 1.557 -4.049 1.00 91.94 82 SER A C 1
ATOM 627 O O . SER A 1 82 ? 13.656 1.174 -4.808 1.00 91.94 82 SER A O 1
ATOM 629 N N . HIS A 1 83 ? 11.567 1.909 -4.516 1.00 88.38 83 HIS A N 1
ATOM 630 C CA . HIS A 1 83 ? 11.239 1.873 -5.942 1.00 88.38 83 HIS A CA 1
ATOM 631 C C . HIS A 1 83 ? 12.110 2.845 -6.761 1.00 88.38 83 HIS A C 1
ATOM 633 O O . HIS A 1 83 ? 12.127 4.054 -6.524 1.00 88.38 83 HIS A O 1
ATOM 639 N N . THR A 1 84 ? 12.819 2.316 -7.763 1.00 84.88 84 THR A N 1
ATOM 640 C CA . THR A 1 84 ? 13.874 3.045 -8.491 1.00 84.88 84 THR A CA 1
ATOM 641 C C . THR A 1 84 ? 13.463 3.556 -9.872 1.00 84.88 84 THR A C 1
ATOM 643 O O . THR A 1 84 ? 14.320 4.030 -10.618 1.00 84.88 84 THR A O 1
ATOM 646 N N . SER A 1 85 ? 12.194 3.427 -10.273 1.00 84.00 85 SER A N 1
ATOM 647 C CA . SER A 1 85 ? 11.772 3.863 -11.610 1.00 84.00 85 SER A CA 1
ATOM 648 C C . SER A 1 85 ? 11.993 5.363 -1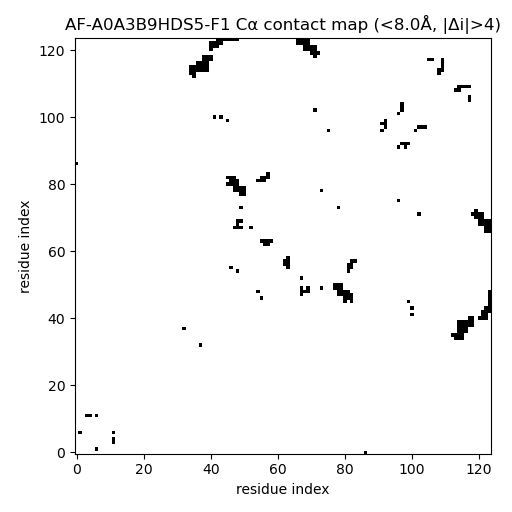1.803 1.00 84.00 85 SER A C 1
ATOM 650 O O . SER A 1 85 ? 11.546 6.186 -11.005 1.00 84.00 85 SER A O 1
ATOM 652 N N . ILE A 1 86 ? 12.647 5.712 -12.910 1.00 81.50 86 ILE A N 1
ATOM 653 C CA . ILE A 1 86 ? 12.878 7.101 -13.325 1.00 81.50 86 ILE A CA 1
ATOM 654 C C . ILE A 1 86 ? 11.614 7.775 -13.879 1.00 81.50 86 ILE A C 1
ATOM 656 O O . ILE A 1 86 ? 11.605 8.983 -14.078 1.00 81.50 86 ILE A O 1
ATOM 660 N N . GLY A 1 87 ? 10.548 7.006 -14.132 1.00 80.94 87 GLY A N 1
ATOM 661 C CA . GLY A 1 87 ? 9.276 7.522 -14.644 1.00 80.94 87 GLY A CA 1
ATOM 662 C C . GLY A 1 87 ? 8.382 8.176 -13.586 1.00 80.94 87 GLY A C 1
ATOM 663 O O . GLY A 1 87 ? 7.327 8.697 -13.942 1.00 80.94 87 GLY A O 1
ATOM 664 N N . PHE A 1 88 ? 8.782 8.144 -12.311 1.00 81.06 88 PHE A N 1
ATOM 665 C CA . PHE A 1 88 ? 8.011 8.676 -11.190 1.00 81.06 88 PHE A CA 1
ATOM 666 C C . PHE A 1 88 ? 8.835 9.698 -10.403 1.00 81.06 88 PHE A C 1
ATOM 668 O O . PHE A 1 88 ? 9.905 9.377 -9.876 1.00 81.06 88 PHE A O 1
ATOM 675 N N . ASP A 1 89 ? 8.314 10.921 -10.304 1.00 85.88 89 ASP A N 1
ATOM 676 C CA . ASP A 1 89 ? 8.849 11.942 -9.406 1.00 85.88 89 ASP A CA 1
ATOM 677 C C . ASP A 1 89 ? 8.458 11.610 -7.960 1.00 85.88 89 ASP A C 1
ATOM 679 O O . ASP A 1 89 ? 7.280 11.498 -7.626 1.00 85.88 89 ASP A O 1
ATOM 683 N N . ARG A 1 90 ? 9.467 11.444 -7.104 1.00 87.88 90 ARG A N 1
ATOM 684 C CA . ARG A 1 90 ? 9.316 11.073 -5.690 1.00 87.88 90 ARG A CA 1
ATOM 685 C C . ARG A 1 90 ? 9.314 12.281 -4.755 1.00 87.88 90 ARG A C 1
ATOM 687 O O . ARG A 1 90 ? 9.074 12.128 -3.562 1.00 87.88 90 ARG A O 1
ATOM 694 N N . THR A 1 91 ? 9.546 13.485 -5.280 1.00 89.31 91 THR A N 1
ATOM 695 C CA . THR A 1 91 ? 9.641 14.717 -4.485 1.00 89.31 91 THR A CA 1
ATOM 696 C C . THR A 1 91 ? 8.385 14.947 -3.650 1.00 89.31 91 THR A C 1
ATOM 698 O O . THR A 1 91 ? 8.481 15.310 -2.479 1.00 89.31 91 THR A O 1
ATOM 701 N N . MET A 1 92 ? 7.208 14.697 -4.230 1.00 86.56 92 MET A N 1
ATOM 702 C CA . MET A 1 92 ? 5.938 14.879 -3.523 1.00 86.56 92 MET A CA 1
ATOM 703 C C . MET A 1 92 ? 5.713 13.804 -2.463 1.00 86.56 92 MET A C 1
ATOM 705 O O . MET A 1 92 ? 5.337 14.156 -1.355 1.00 86.56 92 MET A O 1
ATOM 709 N N . THR A 1 93 ? 6.047 12.540 -2.740 1.00 88.88 93 THR A N 1
ATOM 710 C CA . THR A 1 93 ? 6.009 11.459 -1.739 1.00 88.88 93 THR A CA 1
ATOM 711 C C . THR A 1 93 ? 6.893 11.758 -0.533 1.00 88.88 93 THR A C 1
ATOM 713 O O . THR A 1 93 ? 6.497 11.510 0.600 1.00 88.88 93 THR A O 1
ATOM 716 N N . PHE A 1 94 ? 8.085 12.318 -0.757 1.00 87.56 94 PHE A N 1
ATOM 717 C CA . PHE A 1 94 ? 8.996 12.683 0.331 1.00 87.56 94 PHE A CA 1
ATOM 718 C C . PHE A 1 94 ? 8.510 13.877 1.155 1.00 87.56 94 PHE A C 1
ATOM 720 O O . PHE A 1 94 ? 8.920 14.028 2.303 1.00 87.56 94 PHE A O 1
ATOM 727 N N . ARG A 1 95 ? 7.663 14.734 0.577 1.00 91.62 95 ARG A N 1
ATOM 728 C CA . ARG A 1 95 ? 7.069 15.877 1.276 1.00 91.62 95 ARG A CA 1
ATOM 729 C C . ARG A 1 95 ? 5.801 15.489 2.030 1.00 91.62 95 ARG A C 1
ATOM 731 O O . ARG A 1 95 ? 5.607 15.946 3.149 1.00 91.62 95 ARG A O 1
ATOM 738 N N . ASP A 1 96 ? 4.950 14.688 1.402 1.00 92.88 96 ASP A N 1
ATOM 739 C CA . ASP A 1 96 ? 3.704 14.184 1.963 1.00 92.88 96 ASP A CA 1
ATOM 740 C C . ASP A 1 96 ? 3.450 12.764 1.450 1.00 92.88 96 ASP A C 1
ATOM 742 O O . ASP A 1 96 ? 3.116 12.536 0.282 1.00 92.88 96 ASP A O 1
ATOM 746 N N . LEU A 1 97 ? 3.583 11.799 2.359 1.00 92.94 97 LEU A N 1
ATOM 747 C CA . LEU A 1 97 ? 3.372 10.392 2.055 1.00 92.94 97 LEU A CA 1
ATOM 748 C C . LEU A 1 97 ? 1.937 10.123 1.579 1.00 92.94 97 LEU A C 1
ATOM 750 O O . LEU A 1 97 ? 1.736 9.231 0.750 1.00 92.94 97 LEU A O 1
ATOM 754 N N . ASN A 1 98 ? 0.955 10.924 2.016 1.00 93.62 98 ASN A N 1
ATOM 755 C CA . ASN A 1 98 ? -0.451 10.735 1.665 1.00 93.62 98 ASN A CA 1
ATOM 756 C C . ASN A 1 98 ? -0.741 10.915 0.170 1.00 93.62 98 ASN A C 1
ATOM 758 O O . ASN A 1 98 ? -1.779 10.455 -0.300 1.00 93.62 98 ASN A O 1
ATOM 762 N N . VAL A 1 99 ? 0.172 11.520 -0.597 1.00 92.44 99 VAL A N 1
ATOM 763 C CA . VAL A 1 99 ? 0.052 11.621 -2.060 1.00 92.44 99 VAL A CA 1
ATOM 764 C C . VAL A 1 99 ? 0.137 10.245 -2.729 1.00 92.44 99 VAL A C 1
ATOM 766 O O . VAL A 1 99 ? -0.498 10.014 -3.756 1.00 92.44 99 VAL A O 1
ATOM 769 N N . THR A 1 100 ? 0.902 9.318 -2.152 1.00 91.31 100 THR A N 1
ATOM 770 C CA . THR A 1 100 ? 1.123 7.969 -2.707 1.00 91.31 100 THR A CA 1
ATOM 771 C C . THR A 1 100 ? 0.611 6.842 -1.824 1.00 91.31 100 THR A C 1
ATOM 773 O O . THR A 1 100 ? 0.384 5.735 -2.307 1.00 91.31 100 THR A O 1
ATOM 776 N N . PHE A 1 101 ? 0.443 7.107 -0.532 1.00 95.12 101 PHE A N 1
ATOM 777 C CA . PHE A 1 101 ? 0.019 6.141 0.467 1.00 95.12 101 PHE A CA 1
ATOM 778 C C . PHE A 1 101 ? -0.855 6.859 1.509 1.00 95.12 101 PHE A C 1
ATOM 780 O O . PHE A 1 101 ? -0.348 7.288 2.545 1.00 95.12 101 PHE A O 1
ATOM 787 N N . PRO A 1 102 ? -2.151 7.068 1.195 1.00 94.50 102 PRO A N 1
ATOM 788 C CA . PRO A 1 102 ? -3.063 7.977 1.900 1.00 94.50 102 PRO A CA 1
ATOM 789 C C . PRO A 1 102 ? -3.562 7.404 3.237 1.00 94.50 102 PRO A C 1
ATOM 791 O O . PRO A 1 102 ? -4.763 7.236 3.451 1.00 94.50 102 PRO A O 1
ATOM 794 N N . ILE A 1 103 ? -2.631 7.070 4.131 1.00 92.06 103 ILE A N 1
ATOM 795 C CA . ILE A 1 103 ? -2.908 6.440 5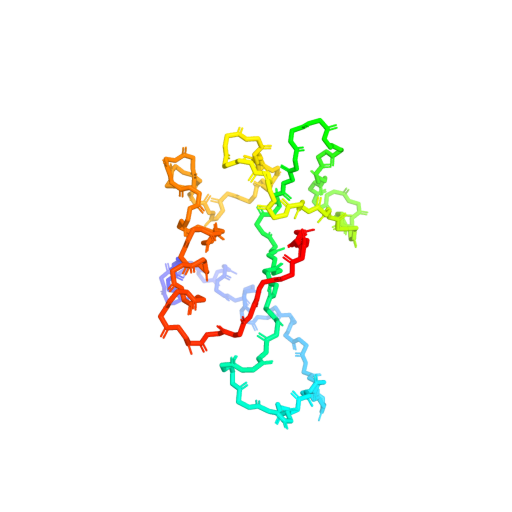.426 1.00 92.06 103 ILE A CA 1
ATOM 796 C C . ILE A 1 103 ? -3.788 7.313 6.320 1.00 92.06 103 ILE A C 1
ATOM 798 O O . ILE A 1 103 ? -4.710 6.790 6.945 1.00 92.06 103 ILE A O 1
ATOM 802 N N . ASP A 1 104 ? -3.575 8.630 6.312 1.00 92.94 104 ASP A N 1
ATOM 803 C CA . ASP A 1 104 ? -4.336 9.560 7.150 1.00 92.94 104 ASP A CA 1
ATOM 804 C C . ASP A 1 104 ? -5.732 9.789 6.561 1.00 92.94 104 ASP A C 1
ATOM 806 O O . ASP A 1 104 ? -6.731 9.813 7.278 1.00 92.94 104 ASP A O 1
ATOM 810 N N . ARG A 1 105 ? -5.836 9.862 5.227 1.00 95.31 105 ARG A N 1
ATOM 811 C CA . ARG A 1 105 ? -7.127 10.034 4.540 1.00 95.31 105 ARG A CA 1
ATOM 812 C C . ARG A 1 105 ? -8.046 8.829 4.741 1.00 95.31 105 ARG A C 1
ATOM 814 O O . ARG A 1 105 ? -9.261 8.981 4.794 1.00 95.31 105 ARG A O 1
ATOM 821 N N . LEU A 1 106 ? -7.487 7.625 4.872 1.00 95.12 106 LEU A N 1
ATOM 822 C CA . LEU A 1 106 ? -8.280 6.446 5.211 1.00 95.12 106 LEU A CA 1
ATOM 823 C C . LEU A 1 106 ? -8.882 6.538 6.616 1.00 95.12 106 LEU A C 1
ATOM 825 O O . LEU A 1 106 ? -10.027 6.134 6.803 1.00 95.12 106 LEU A O 1
ATOM 829 N N . GLN A 1 107 ? -8.153 7.091 7.583 1.00 95.19 107 GLN A N 1
ATOM 830 C CA . GLN A 1 107 ? -8.672 7.305 8.933 1.00 95.19 107 GLN A CA 1
ATOM 831 C C . GLN A 1 107 ? -9.849 8.296 8.923 1.00 95.19 107 GLN A C 1
ATOM 833 O O . GLN A 1 107 ? -10.893 8.011 9.507 1.00 95.19 107 GLN A O 1
ATOM 838 N N . GLU A 1 108 ? -9.742 9.387 8.162 1.00 97.56 108 GLU A N 1
ATOM 839 C CA . GLU A 1 108 ? -10.839 10.348 7.971 1.00 97.56 108 GLU A CA 1
ATOM 840 C C . GLU A 1 108 ? -12.095 9.688 7.371 1.00 97.56 108 GLU A C 1
ATOM 842 O O . GLU A 1 108 ? -13.219 10.005 7.757 1.00 97.56 108 GLU A O 1
ATOM 847 N N . LEU A 1 109 ? -11.934 8.730 6.448 1.00 98.00 109 LEU A N 1
ATOM 848 C CA . LEU A 1 109 ? -13.067 7.994 5.874 1.00 98.00 109 LEU A CA 1
ATOM 849 C C . LEU A 1 109 ? -13.762 7.076 6.889 1.00 98.00 109 LEU A C 1
ATOM 851 O O . LEU A 1 109 ? -14.975 6.874 6.772 1.00 98.00 109 LEU A O 1
ATOM 855 N N . VAL A 1 110 ? -13.030 6.528 7.868 1.00 98.06 110 VAL A N 1
ATOM 856 C CA . VAL A 1 110 ? -13.639 5.802 8.998 1.00 98.06 110 VAL A CA 1
ATOM 857 C C . VAL A 1 110 ? -14.466 6.770 9.838 1.00 98.06 110 VAL A C 1
ATOM 859 O O . VAL A 1 110 ? -15.625 6.498 10.133 1.00 98.06 110 VAL A O 1
ATOM 862 N N . GLU A 1 111 ? -13.893 7.922 10.186 1.00 98.19 111 GLU A N 1
ATOM 863 C CA . GLU A 1 111 ? -14.545 8.941 11.021 1.00 98.19 111 GLU A CA 1
ATOM 864 C C . GLU A 1 111 ? -15.817 9.501 10.373 1.00 98.19 111 GLU A C 1
ATOM 866 O O . GLU A 1 111 ? -16.802 9.775 11.054 1.00 98.19 111 GLU A O 1
ATOM 871 N N . GLN A 1 112 ? -15.833 9.601 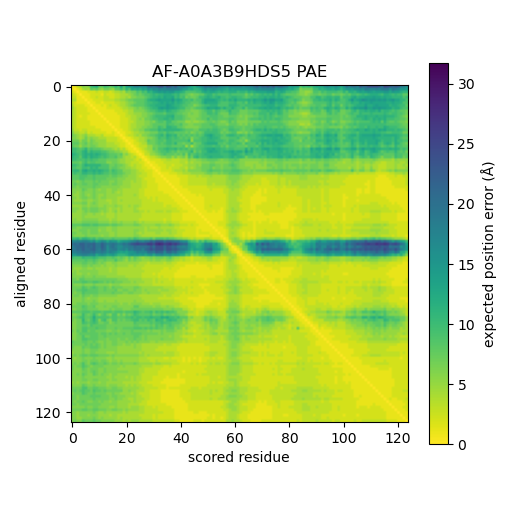9.043 1.00 98.31 112 GLN A N 1
ATOM 872 C CA . GLN A 1 112 ? -17.009 9.991 8.260 1.00 98.31 112 GLN A CA 1
ATOM 873 C C . GLN A 1 112 ? -18.035 8.856 8.065 1.00 98.31 112 GLN A C 1
ATOM 875 O O . GLN A 1 112 ? -19.057 9.069 7.407 1.00 98.31 112 GLN A O 1
ATOM 880 N N . GLY A 1 113 ? -17.762 7.643 8.556 1.00 98.06 113 GLY A N 1
ATOM 881 C CA . GLY A 1 113 ? -18.616 6.464 8.375 1.00 98.06 113 GLY A CA 1
ATOM 882 C C . GLY A 1 113 ? -18.692 5.958 6.929 1.00 98.06 113 GLY A C 1
ATOM 883 O O . GLY A 1 113 ? -19.622 5.234 6.572 1.00 98.06 113 GLY A O 1
ATOM 884 N N . LYS A 1 114 ? -17.748 6.353 6.063 1.00 98.31 114 LYS A N 1
ATOM 885 C CA . LYS A 1 114 ? -17.696 5.913 4.656 1.00 98.31 114 LYS A CA 1
ATOM 886 C C . LYS A 1 114 ? -17.147 4.498 4.519 1.00 98.31 114 LYS A C 1
ATOM 888 O O . LYS A 1 114 ? -17.571 3.768 3.625 1.00 98.31 114 LYS A O 1
ATOM 893 N N . ILE A 1 115 ? -16.221 4.129 5.400 1.00 98.12 115 ILE A N 1
ATOM 894 C CA . ILE A 1 115 ? -15.670 2.780 5.545 1.00 98.12 115 ILE A CA 1
ATOM 895 C C . ILE A 1 115 ? -15.841 2.333 7.000 1.00 98.12 115 ILE A C 1
ATOM 897 O O . ILE A 1 115 ? -15.820 3.166 7.902 1.00 98.12 115 ILE A O 1
ATOM 901 N N . GLY A 1 116 ? -15.998 1.032 7.239 1.00 98.19 116 GLY A N 1
ATOM 902 C CA . GLY A 1 116 ? -16.293 0.534 8.588 1.00 98.19 116 GLY A CA 1
ATOM 903 C C . GLY A 1 116 ? -15.085 0.495 9.512 1.00 98.19 116 GLY A C 1
ATOM 904 O O . GLY A 1 116 ? -15.158 0.883 10.673 1.00 98.19 116 GLY A O 1
ATOM 905 N N . SER A 1 117 ? -13.955 -0.002 9.016 1.00 98.25 117 SER A N 1
ATOM 906 C CA . SER A 1 117 ? -12.709 -0.049 9.783 1.00 98.25 117 SER A CA 1
ATOM 907 C C . SER A 1 117 ? -11.493 -0.198 8.877 1.00 98.25 117 SER A C 1
ATOM 909 O O . SER A 1 117 ? -11.611 -0.456 7.677 1.00 98.25 117 SER A O 1
ATOM 911 N N . LEU A 1 118 ? -10.309 -0.086 9.471 1.00 98.25 118 LEU A N 1
ATOM 912 C CA . LEU A 1 118 ? -9.039 -0.330 8.801 1.00 98.25 118 LEU A CA 1
ATOM 913 C C . LEU A 1 118 ? -8.427 -1.649 9.264 1.00 98.25 118 LEU A C 1
ATOM 915 O O . LEU A 1 118 ? -8.617 -2.086 10.400 1.00 98.25 118 LEU A O 1
ATOM 919 N N . SER A 1 119 ? -7.709 -2.294 8.351 1.00 98.25 119 SER A N 1
ATOM 920 C CA . SER A 1 119 ? -6.830 -3.417 8.656 1.00 98.25 119 SER A CA 1
ATOM 921 C C . SER A 1 119 ? -5.705 -2.982 9.596 1.00 98.25 119 SER A C 1
ATOM 923 O O . SER A 1 119 ? -5.266 -1.833 9.570 1.00 98.25 119 SER A O 1
ATOM 925 N N . ASP A 1 120 ? -5.199 -3.913 10.402 1.00 98.19 120 ASP A N 1
ATOM 926 C CA . ASP A 1 120 ? -4.033 -3.670 11.261 1.00 98.19 120 ASP A CA 1
ATOM 927 C C . ASP A 1 120 ? -2.741 -3.525 10.447 1.00 98.19 120 ASP A C 1
ATOM 929 O O . ASP A 1 120 ? -1.771 -2.934 10.918 1.00 98.19 120 ASP A O 1
ATOM 933 N N . ASN A 1 121 ? -2.751 -4.025 9.209 1.00 98.31 121 ASN A N 1
ATOM 934 C CA . ASN A 1 121 ? -1.619 -4.022 8.296 1.00 98.31 121 ASN A CA 1
ATOM 935 C C . ASN A 1 121 ? -2.014 -3.565 6.892 1.00 98.31 121 ASN A C 1
ATOM 937 O O . ASN A 1 121 ? -3.106 -3.871 6.398 1.00 98.31 121 ASN A O 1
ATOM 941 N N . TYR A 1 122 ? -1.061 -2.910 6.243 1.00 98.00 122 TYR A N 1
ATOM 942 C CA . TYR A 1 122 ? -1.043 -2.598 4.822 1.00 98.00 122 TYR A CA 1
ATOM 943 C C . TYR A 1 122 ? 0.116 -3.316 4.136 1.00 98.00 122 TYR A C 1
ATOM 945 O O . TYR A 1 122 ? 0.980 -3.897 4.799 1.00 98.00 122 TYR A O 1
ATOM 953 N N . TYR A 1 123 ? 0.129 -3.273 2.806 1.00 98.06 123 TYR A N 1
ATOM 954 C CA . TYR A 1 123 ? 1.056 -4.065 2.010 1.00 98.06 123 TYR A CA 1
ATOM 955 C C . TYR A 1 123 ? 1.655 -3.241 0.874 1.00 98.06 123 TYR A C 1
ATOM 957 O O . TYR A 1 123 ? 0.960 -2.445 0.237 1.00 98.06 123 TYR A O 1
ATOM 965 N N . SER A 1 124 ? 2.943 -3.448 0.620 1.00 96.38 124 SER A N 1
ATOM 966 C CA . SER A 1 124 ? 3.643 -2.930 -0.556 1.00 96.38 124 SER A CA 1
ATOM 967 C C . SER A 1 124 ? 4.454 -4.008 -1.247 1.00 96.38 124 SER A C 1
ATOM 969 O O . SER A 1 124 ? 4.793 -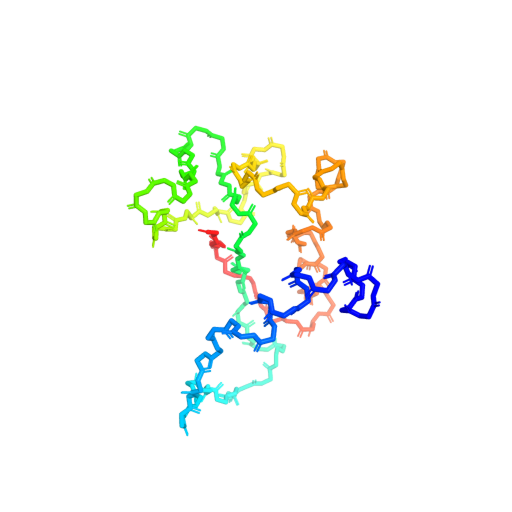5.001 -0.567 1.00 96.38 124 SER A O 1
#

Mean predicted aligned error: 5.37 Å

pLDDT: mean 91.86, std 7.73, range [58.09, 98.31]

Foldseek 3Di:
DDDLVPDDPVVSVCVVPDDDDDDPDDPDDDDPDAQLQDADAAAAPQQKEFAVDDGWDDCPPHTDPDKHKDFLPDDLVRIDGRDDDPVDDCPVCVVPVCVGVVSVVVVVCCVVSNHNHYDRIYMD

Secondary structure (DSSP, 8-state):
---GGGS-HHHHHHHHTS-----S-------SS-GGG-EE--B--S-EEETTSPPPPPSTTS------EEETT--GGGEEE----TTS--HHHHH-GGGTS-HHHHHHHHHTTSSSEE-SEEE-